Protein AF-A0A934H1K3-F1 (afdb_monomer)

Foldseek 3Di:
DPDPPVVVVVVVVVVVVVVVVVVVVVVVVVVCVVDVDDDPDDPPDPDPPPDDDDDDDDD

Structure (mmCIF, N/CA/C/O backbone):
data_AF-A0A934H1K3-F1
#
_entry.id   AF-A0A934H1K3-F1
#
loop_
_atom_site.group_PDB
_atom_site.id
_atom_site.type_symbol
_atom_site.label_atom_id
_atom_site.label_alt_id
_atom_site.label_comp_id
_atom_site.label_asym_id
_atom_site.label_entity_id
_atom_site.label_seq_id
_atom_site.pdbx_PDB_ins_code
_atom_site.Cartn_x
_atom_site.Cartn_y
_atom_site.Cartn_z
_atom_site.occupancy
_atom_site.B_iso_or_equiv
_atom_site.auth_seq_id
_atom_site.auth_comp_id
_atom_site.auth_asym_id
_atom_site.auth_atom_id
_atom_site.pdbx_PDB_model_num
ATOM 1 N N . MET A 1 1 ? 22.629 1.041 -16.964 1.00 70.38 1 MET A N 1
ATOM 2 C CA . MET A 1 1 ? 21.539 1.339 -16.006 1.00 70.38 1 MET A CA 1
ATOM 3 C C . MET A 1 1 ? 20.468 0.278 -16.175 1.00 70.38 1 MET A C 1
ATOM 5 O O . MET A 1 1 ? 20.110 0.002 -17.315 1.00 70.38 1 MET A O 1
ATOM 9 N N . ALA A 1 2 ? 20.007 -0.359 -15.094 1.00 76.62 2 ALA A N 1
ATOM 10 C CA . ALA A 1 2 ? 18.882 -1.286 -15.192 1.00 76.62 2 ALA A CA 1
ATOM 11 C C . ALA A 1 2 ? 17.687 -0.529 -15.784 1.00 76.62 2 ALA A C 1
ATOM 13 O O . ALA A 1 2 ? 17.350 0.561 -15.321 1.00 76.62 2 ALA A O 1
ATOM 14 N N . LYS A 1 3 ? 17.095 -1.064 -16.853 1.00 80.56 3 LYS A N 1
ATOM 15 C CA . LYS A 1 3 ? 15.933 -0.450 -17.492 1.00 80.56 3 LYS A CA 1
ATOM 16 C C . LYS A 1 3 ? 14.800 -0.484 -16.473 1.00 80.56 3 LYS A C 1
ATOM 18 O O . LYS A 1 3 ? 14.299 -1.559 -16.150 1.00 80.56 3 LYS A O 1
ATOM 23 N N . VAL A 1 4 ? 14.445 0.674 -15.921 1.00 81.06 4 VAL A N 1
ATOM 24 C CA . VAL A 1 4 ? 13.356 0.766 -14.948 1.00 81.06 4 VAL A CA 1
ATOM 25 C C . VAL A 1 4 ? 12.082 0.332 -15.659 1.00 81.06 4 VAL A C 1
ATOM 27 O O . VAL A 1 4 ? 11.623 0.976 -16.603 1.00 81.06 4 VAL A O 1
ATOM 30 N N . ASN A 1 5 ? 11.524 -0.800 -15.238 1.00 85.06 5 ASN A N 1
ATOM 31 C CA . ASN A 1 5 ? 10.241 -1.252 -15.742 1.00 85.06 5 ASN A CA 1
ATOM 32 C C . ASN A 1 5 ? 9.146 -0.442 -15.039 1.00 85.06 5 ASN A C 1
ATOM 34 O O . ASN A 1 5 ? 8.647 -0.818 -13.980 1.00 85.06 5 ASN A O 1
ATOM 38 N N . TYR A 1 6 ? 8.786 0.693 -15.639 1.00 88.12 6 TYR A N 1
ATOM 39 C CA . TYR A 1 6 ? 7.790 1.619 -15.100 1.00 88.12 6 TYR A CA 1
ATOM 40 C C . TYR A 1 6 ? 6.428 0.964 -14.821 1.00 88.12 6 TYR A C 1
ATOM 42 O O . TYR A 1 6 ? 5.730 1.389 -13.902 1.00 88.12 6 TYR A O 1
ATOM 50 N N . GLN A 1 7 ? 6.057 -0.091 -15.557 1.00 89.75 7 GLN A N 1
ATOM 51 C CA . GLN A 1 7 ? 4.817 -0.836 -15.312 1.00 89.75 7 GLN A CA 1
ATOM 52 C C . GLN A 1 7 ? 4.886 -1.614 -13.993 1.00 89.75 7 GLN A C 1
ATOM 54 O O . GLN A 1 7 ? 3.939 -1.606 -13.205 1.00 89.75 7 GLN A O 1
ATOM 59 N N . TYR A 1 8 ? 6.030 -2.246 -13.727 1.00 89.25 8 TYR A N 1
ATOM 60 C CA . TYR A 1 8 ? 6.272 -2.960 -12.477 1.00 89.25 8 TYR A CA 1
ATOM 61 C C . TYR A 1 8 ? 6.320 -2.003 -11.281 1.00 89.25 8 TYR A C 1
ATOM 63 O O . TYR A 1 8 ? 5.618 -2.218 -10.296 1.00 89.25 8 TYR A O 1
ATOM 71 N N . GLU A 1 9 ? 7.061 -0.900 -11.398 1.00 90.50 9 GLU A N 1
ATOM 72 C CA . GLU A 1 9 ? 7.147 0.137 -10.361 1.00 90.50 9 GLU A CA 1
ATOM 73 C C . GLU A 1 9 ? 5.777 0.741 -10.028 1.00 90.50 9 GLU A C 1
ATOM 75 O O . GLU A 1 9 ? 5.448 0.974 -8.861 1.00 90.50 9 GLU A O 1
ATOM 80 N N . LYS A 1 10 ? 4.939 0.961 -11.048 1.00 92.56 10 LYS A N 1
ATOM 81 C CA . LYS A 1 10 ? 3.565 1.436 -10.863 1.00 92.56 10 LYS A CA 1
ATOM 82 C C . LYS A 1 10 ? 2.730 0.425 -10.075 1.00 92.56 10 LYS A C 1
ATOM 84 O O . LYS A 1 10 ? 2.149 0.794 -9.053 1.00 92.56 10 LYS A O 1
ATOM 89 N N . ARG A 1 11 ? 2.738 -0.850 -10.481 1.00 91.81 11 ARG A N 1
ATOM 90 C CA . ARG A 1 11 ? 2.000 -1.923 -9.792 1.00 91.81 11 ARG A CA 1
ATOM 91 C C . ARG A 1 11 ? 2.477 -2.111 -8.349 1.00 91.81 11 ARG A C 1
ATOM 93 O O . ARG A 1 11 ? 1.654 -2.299 -7.460 1.00 91.81 11 ARG A O 1
ATOM 100 N N . GLN A 1 12 ? 3.783 -2.022 -8.090 1.00 94.00 12 GLN A N 1
ATOM 101 C CA . GLN A 1 12 ? 4.337 -2.099 -6.733 1.00 94.00 12 GLN A CA 1
ATOM 102 C C . GLN A 1 12 ? 3.840 -0.951 -5.849 1.00 94.00 12 GLN A C 1
ATOM 104 O O . GLN A 1 12 ? 3.396 -1.187 -4.724 1.00 94.00 12 GLN A O 1
ATOM 109 N N . LYS A 1 13 ? 3.831 0.287 -6.360 1.00 92.31 13 LYS A N 1
ATOM 110 C CA . LYS A 1 13 ? 3.294 1.446 -5.627 1.00 92.31 13 LYS A CA 1
ATOM 111 C C . LYS A 1 13 ? 1.803 1.293 -5.322 1.00 92.31 13 LYS A C 1
ATOM 113 O O . LYS A 1 13 ? 1.377 1.605 -4.211 1.00 92.31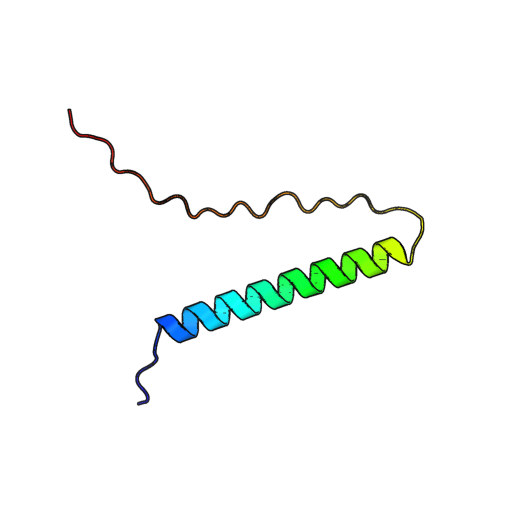 13 LYS A O 1
ATOM 118 N N . GLU A 1 14 ? 1.014 0.797 -6.270 1.00 94.25 14 GLU A N 1
ATOM 119 C CA . GLU A 1 14 ? -0.417 0.524 -6.076 1.00 94.25 14 GLU A CA 1
ATOM 120 C C . GLU A 1 14 ? -0.651 -0.588 -5.041 1.00 94.25 14 GLU A C 1
ATOM 122 O O . GLU A 1 14 ? -1.445 -0.406 -4.117 1.00 94.25 14 GLU A O 1
ATOM 127 N N . LEU A 1 15 ? 0.103 -1.691 -5.113 1.00 91.75 15 LEU A N 1
ATOM 128 C CA . LEU A 1 15 ? 0.044 -2.783 -4.136 1.00 91.75 15 LEU A CA 1
ATOM 129 C C . LEU A 1 15 ? 0.429 -2.325 -2.727 1.00 91.75 15 LEU A C 1
ATOM 131 O O . LEU A 1 15 ? -0.234 -2.699 -1.760 1.00 91.75 15 LEU A O 1
ATOM 135 N N . GLN A 1 16 ? 1.464 -1.494 -2.588 1.00 94.25 16 GLN A N 1
ATOM 136 C CA . GLN A 1 16 ? 1.854 -0.930 -1.295 1.00 94.25 16 GLN A CA 1
ATOM 137 C C . GLN A 1 16 ? 0.778 0.001 -0.730 1.00 94.25 16 GLN A C 1
ATOM 139 O O . GLN A 1 16 ? 0.469 -0.075 0.459 1.00 94.25 16 GLN A O 1
ATOM 144 N N . LYS A 1 17 ? 0.187 0.865 -1.568 1.00 94.38 17 LYS A N 1
ATOM 145 C CA . LYS A 1 17 ? -0.928 1.729 -1.154 1.00 94.38 17 LYS A CA 1
ATOM 146 C C . LYS A 1 17 ? -2.125 0.900 -0.695 1.00 94.38 17 LYS A C 1
ATOM 148 O O . LYS A 1 17 ? -2.660 1.182 0.374 1.00 94.38 17 LYS A O 1
ATOM 153 N N . LYS A 1 18 ? -2.494 -0.139 -1.451 1.00 94.12 18 LYS A N 1
ATOM 154 C CA . LYS A 1 18 ? -3.590 -1.051 -1.106 1.00 94.12 18 LYS A CA 1
ATOM 155 C C . LYS A 1 18 ? -3.327 -1.773 0.215 1.00 94.12 18 LYS A C 1
ATOM 157 O O . LYS A 1 18 ? -4.129 -1.657 1.129 1.00 94.12 18 LYS A O 1
ATOM 162 N N . ARG A 1 19 ? -2.154 -2.398 0.375 1.00 92.56 19 ARG A N 1
ATOM 163 C CA . ARG A 1 19 ? -1.759 -3.075 1.626 1.00 92.56 19 ARG A CA 1
ATOM 164 C C . ARG A 1 19 ? -1.838 -2.155 2.843 1.00 92.56 19 ARG A C 1
ATOM 166 O O . ARG A 1 19 ? -2.429 -2.534 3.845 1.00 92.56 19 ARG A O 1
ATOM 173 N N . LYS A 1 20 ? -1.300 -0.934 2.739 1.00 93.25 20 LYS A N 1
ATOM 174 C CA . LYS A 1 20 ? -1.356 0.057 3.827 1.00 93.25 20 LYS A CA 1
ATOM 175 C C . LYS A 1 20 ? -2.784 0.508 4.140 1.00 93.25 20 LYS A C 1
ATOM 177 O O . LYS A 1 20 ? -3.079 0.809 5.294 1.00 93.25 20 LYS A O 1
ATOM 182 N N . LYS A 1 21 ? -3.657 0.612 3.134 1.00 94.25 21 LYS A N 1
ATOM 183 C CA . LYS A 1 21 ? -5.072 0.957 3.329 1.00 94.25 21 LYS A CA 1
ATOM 184 C C . LYS A 1 21 ? -5.804 -0.174 4.053 1.00 94.25 21 LYS A C 1
ATOM 186 O O . LYS A 1 21 ? -6.383 0.078 5.105 1.00 94.25 21 LYS A O 1
ATOM 191 N N . ASP A 1 22 ? -5.678 -1.398 3.550 1.00 87.31 22 ASP A N 1
ATOM 192 C CA . ASP A 1 22 ? -6.319 -2.588 4.115 1.00 87.31 22 ASP A CA 1
ATOM 193 C C . ASP A 1 22 ? -5.845 -2.847 5.557 1.00 87.31 22 ASP A C 1
ATOM 195 O O . ASP A 1 22 ? -6.640 -3.180 6.432 1.00 87.31 22 ASP A O 1
ATOM 199 N N . GLU A 1 23 ? -4.554 -2.652 5.845 1.00 91.44 23 GLU A N 1
ATOM 200 C CA . GLU A 1 23 ? -3.996 -2.777 7.198 1.00 91.44 23 GLU A CA 1
ATOM 201 C C . GLU A 1 23 ? -4.571 -1.726 8.157 1.00 91.44 23 GLU A C 1
ATOM 203 O O . GLU A 1 23 ? -4.974 -2.056 9.273 1.00 91.44 23 GLU A O 1
ATOM 208 N N . LYS A 1 24 ? -4.685 -0.467 7.713 1.00 91.94 24 LYS A N 1
ATOM 209 C CA . LYS A 1 24 ? -5.324 0.593 8.506 1.00 91.94 24 LYS A CA 1
ATOM 210 C C . LYS A 1 24 ? -6.797 0.297 8.769 1.00 91.94 24 LYS A C 1
ATOM 212 O O . LYS A 1 24 ? -7.267 0.549 9.875 1.00 91.94 24 LYS A O 1
ATOM 217 N N . GLU A 1 25 ? -7.530 -0.202 7.779 1.00 83.31 25 GLU A N 1
ATOM 218 C CA . GLU A 1 25 ? -8.940 -0.574 7.930 1.00 83.31 25 GLU A CA 1
ATOM 219 C C . GLU A 1 25 ? -9.114 -1.734 8.911 1.00 83.31 25 GLU A C 1
ATOM 221 O O . GLU A 1 25 ? -9.922 -1.626 9.832 1.00 83.31 25 GLU A O 1
ATOM 226 N N . LYS A 1 26 ? -8.288 -2.781 8.805 1.00 87.50 26 LYS A N 1
ATOM 227 C CA . LYS A 1 26 ? -8.273 -3.887 9.773 1.00 87.50 26 LYS A CA 1
ATOM 228 C C . LYS A 1 26 ? -7.961 -3.404 11.184 1.00 87.50 26 LYS A C 1
ATOM 230 O O . LYS A 1 26 ? -8.647 -3.788 12.125 1.00 87.50 26 LYS A O 1
ATOM 235 N N . LEU A 1 27 ? -6.972 -2.526 11.349 1.00 87.06 27 LEU A N 1
ATOM 236 C CA . LEU A 1 27 ? -6.612 -2.000 12.666 1.00 87.06 27 LEU A CA 1
ATOM 237 C C . LEU A 1 27 ? -7.735 -1.138 13.264 1.00 87.06 27 LEU A C 1
ATOM 239 O O . LEU A 1 27 ? -8.029 -1.246 14.454 1.00 87.06 27 LEU A O 1
ATOM 243 N N . LYS A 1 28 ? -8.412 -0.326 12.439 1.00 84.81 28 LYS A N 1
ATOM 244 C CA . LYS A 1 28 ? -9.617 0.416 12.847 1.00 84.81 28 LYS A CA 1
ATOM 245 C C . LYS A 1 28 ? -10.747 -0.527 13.263 1.00 84.81 28 LYS A C 1
ATOM 247 O O . LYS A 1 28 ? -11.375 -0.276 14.286 1.00 84.81 28 LYS A O 1
ATOM 252 N N . GLN A 1 29 ? -10.988 -1.604 12.512 1.00 82.00 29 GLN A N 1
ATOM 253 C CA . GLN A 1 29 ? -12.002 -2.612 12.840 1.00 82.00 29 GLN A CA 1
ATOM 254 C C . GLN A 1 29 ? -11.688 -3.333 14.153 1.00 82.00 29 GLN A C 1
ATOM 256 O O . GLN A 1 29 ? -12.567 -3.448 14.999 1.00 82.00 29 GLN A O 1
ATOM 261 N N . ILE A 1 30 ? -10.438 -3.761 14.359 1.00 84.56 30 ILE A N 1
ATOM 262 C CA . ILE A 1 30 ? -9.998 -4.397 15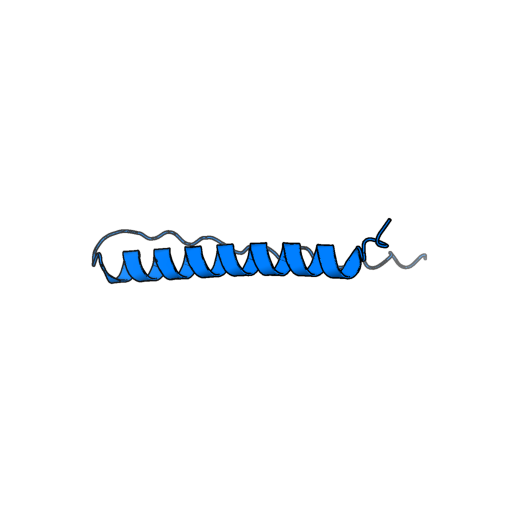.609 1.00 84.56 30 ILE A CA 1
ATOM 263 C C . ILE A 1 30 ? -10.183 -3.433 16.783 1.00 84.56 30 ILE A C 1
ATOM 265 O O . ILE A 1 30 ? -10.752 -3.818 17.799 1.00 84.56 30 ILE A O 1
ATOM 269 N N . ARG A 1 31 ? -9.776 -2.166 16.635 1.00 80.56 31 ARG A N 1
ATOM 270 C CA . ARG A 1 31 ? -9.957 -1.147 17.678 1.00 80.56 31 ARG A CA 1
ATOM 271 C C . ARG A 1 31 ? -11.434 -0.888 17.987 1.00 80.56 31 ARG A C 1
ATOM 273 O O . ARG A 1 31 ? -11.786 -0.795 19.156 1.00 80.56 31 ARG A O 1
ATOM 280 N N . LYS A 1 32 ? -12.289 -0.813 16.961 1.00 77.69 32 LYS A N 1
ATOM 281 C CA . LYS A 1 32 ? -13.743 -0.656 17.121 1.00 77.69 32 LYS A CA 1
ATOM 282 C C . LYS A 1 32 ? -14.389 -1.871 17.791 1.00 77.69 32 LYS A C 1
ATOM 284 O O . LYS A 1 32 ? -15.333 -1.705 18.542 1.00 77.69 32 LYS A O 1
ATOM 289 N N . ASN A 1 33 ? -13.892 -3.079 17.533 1.00 75.25 33 ASN A N 1
ATOM 290 C CA . ASN A 1 33 ? -14.407 -4.293 18.169 1.00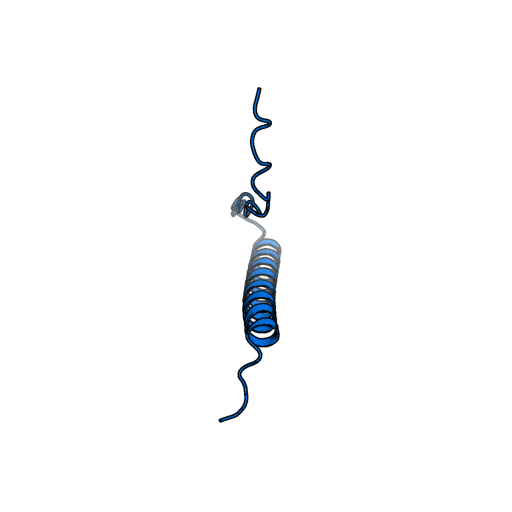 75.25 33 ASN A CA 1
ATOM 291 C C . ASN A 1 33 ? -13.892 -4.457 19.614 1.00 75.25 33 ASN A C 1
ATOM 293 O O . ASN A 1 33 ? -14.568 -5.039 20.453 1.00 75.25 33 ASN A O 1
ATOM 297 N N . ALA A 1 34 ? -12.701 -3.931 19.916 1.00 73.62 34 ALA A N 1
ATOM 298 C CA . ALA A 1 34 ? -12.099 -3.977 21.248 1.00 73.62 34 ALA A CA 1
ATOM 299 C C . ALA A 1 34 ? -12.610 -2.881 22.206 1.00 73.62 34 ALA A C 1
ATOM 301 O O . ALA A 1 34 ? -12.488 -3.042 23.418 1.00 73.62 34 ALA A O 1
ATOM 302 N N . GLN A 1 35 ? -13.181 -1.780 21.702 1.00 64.19 35 GLN A N 1
ATOM 303 C CA . GLN A 1 35 ? -13.893 -0.788 22.516 1.00 64.19 35 GLN A CA 1
ATOM 304 C C . GLN A 1 35 ? -15.397 -0.843 22.208 1.00 64.19 35 GLN A C 1
ATOM 306 O O . GLN A 1 35 ? -15.796 -0.392 21.137 1.00 64.19 35 GLN A O 1
ATOM 311 N N . PRO A 1 36 ? -16.255 -1.340 23.122 1.00 56.59 36 PRO A N 1
ATOM 312 C CA . PRO A 1 36 ? -17.691 -1.487 22.864 1.00 56.59 36 PRO A CA 1
ATOM 313 C C . PRO A 1 36 ? -18.479 -0.177 22.708 1.00 56.59 36 PRO A C 1
ATOM 315 O O . PRO A 1 36 ? -19.702 -0.227 22.610 1.00 56.59 36 PRO A O 1
ATOM 318 N N . GLN A 1 37 ? -17.846 0.997 22.735 1.00 58.09 37 GLN A N 1
ATOM 319 C CA . GLN A 1 37 ? -18.549 2.276 22.767 1.00 58.09 37 GLN A CA 1
ATOM 320 C C . GLN A 1 37 ? -17.822 3.315 21.905 1.00 58.09 37 GLN A C 1
ATOM 322 O O . GLN A 1 37 ? -16.624 3.527 22.050 1.00 58.09 37 GLN A O 1
ATOM 327 N N . GLU A 1 38 ? -18.595 3.932 21.006 1.00 56.66 38 GLU A N 1
ATOM 328 C CA . GLU A 1 38 ? -18.300 5.187 20.300 1.00 56.66 38 GLU A CA 1
ATOM 329 C C . GLU A 1 38 ? -17.179 5.157 19.244 1.00 56.66 38 GLU A C 1
ATOM 331 O O . GLU A 1 38 ? -16.022 5.457 19.511 1.00 56.66 38 GLU A O 1
ATOM 336 N N . ALA A 1 39 ? -17.547 4.874 17.988 1.00 51.50 39 ALA A N 1
ATOM 337 C CA . ALA A 1 39 ? -16.953 5.527 16.812 1.00 51.50 39 ALA A CA 1
ATOM 338 C C . ALA A 1 39 ? -17.686 5.090 15.536 1.00 51.50 39 ALA A C 1
ATOM 340 O O . ALA A 1 39 ? -17.320 4.144 14.820 1.00 51.50 39 ALA A O 1
ATOM 341 N N . GLU A 1 40 ? -18.756 5.814 15.252 1.00 56.94 40 GLU A N 1
ATOM 342 C CA . GLU A 1 40 ? -19.246 6.042 13.905 1.00 56.94 40 GLU A CA 1
ATOM 343 C C . GLU A 1 40 ? -18.178 6.853 13.154 1.00 56.94 40 GLU A C 1
ATOM 345 O O . GLU A 1 40 ? -18.068 8.064 13.295 1.00 56.94 40 GLU A O 1
ATOM 350 N N . VAL A 1 41 ? -17.301 6.172 12.420 1.00 51.50 41 VAL A N 1
ATOM 351 C CA . VAL A 1 41 ? -16.472 6.822 11.402 1.00 51.50 41 VAL A CA 1
ATOM 352 C C . VAL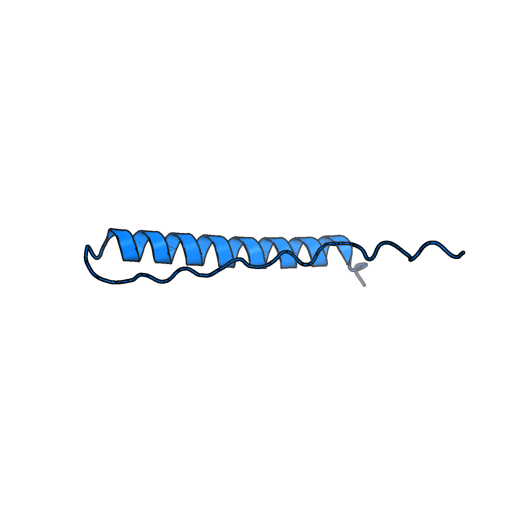 A 1 41 ? -16.560 5.948 10.169 1.00 51.50 41 VAL A C 1
ATOM 354 O O . VAL A 1 41 ? -15.817 4.980 10.015 1.00 51.50 41 VAL A O 1
ATOM 357 N N . THR A 1 42 ? -17.533 6.261 9.325 1.00 55.09 42 THR A N 1
ATOM 358 C CA . THR A 1 42 ? -17.591 5.866 7.923 1.00 55.09 42 THR A CA 1
ATOM 359 C C . THR A 1 42 ? -16.486 6.615 7.173 1.00 55.09 42 THR A C 1
ATOM 361 O O . THR A 1 42 ? -16.567 7.832 7.019 1.00 55.09 42 THR A O 1
ATOM 364 N N . PRO A 1 43 ? -15.420 5.958 6.677 1.00 51.88 43 PRO A N 1
ATOM 365 C CA . PRO A 1 43 ? -14.674 6.536 5.579 1.00 51.88 43 PRO A CA 1
ATOM 366 C C . PRO A 1 43 ? -15.493 6.258 4.321 1.00 51.88 43 PRO A C 1
ATOM 368 O O . PRO A 1 43 ? -15.423 5.174 3.742 1.00 51.88 43 PRO A O 1
ATOM 371 N N . GLU A 1 44 ? -16.321 7.229 3.955 1.00 52.12 44 GLU A N 1
ATOM 372 C CA . GLU A 1 44 ? -17.018 7.256 2.680 1.00 52.12 44 GLU A CA 1
ATOM 373 C C . GLU A 1 44 ? -15.999 7.032 1.551 1.00 52.12 44 GLU A C 1
ATOM 375 O O . GLU A 1 44 ? -15.002 7.743 1.413 1.00 52.12 44 GLU A O 1
ATOM 380 N N . THR A 1 45 ? -16.222 5.936 0.831 1.00 47.28 45 THR A N 1
ATOM 381 C CA . THR A 1 45 ? -15.970 5.744 -0.593 1.00 47.28 45 THR A CA 1
ATOM 382 C C . THR A 1 45 ? -14.773 6.509 -1.150 1.00 47.28 45 THR A C 1
ATOM 384 O O . THR A 1 45 ? -14.869 7.630 -1.647 1.00 47.28 45 THR A O 1
ATOM 387 N N . GLN A 1 46 ? -13.626 5.828 -1.177 1.00 49.22 46 GLN A N 1
ATOM 388 C CA . GLN A 1 46 ? -12.583 6.131 -2.148 1.00 49.22 46 GLN A CA 1
ATOM 389 C C . GLN A 1 46 ? -13.176 5.873 -3.537 1.00 49.22 46 GLN A C 1
ATOM 391 O O . GLN A 1 46 ? -13.137 4.749 -4.026 1.00 49.22 46 GLN A O 1
ATOM 396 N N . ALA A 1 47 ? -13.790 6.910 -4.108 1.00 50.06 47 ALA A N 1
ATOM 397 C CA . ALA A 1 47 ? -14.287 6.926 -5.468 1.00 50.06 47 ALA A CA 1
ATOM 398 C C . ALA A 1 47 ? -13.111 6.611 -6.391 1.00 50.06 47 ALA A C 1
ATOM 400 O O . ALA A 1 47 ? -12.201 7.423 -6.590 1.00 50.06 47 ALA A O 1
ATOM 401 N N . ASP A 1 48 ? -13.125 5.382 -6.889 1.00 51.81 48 ASP A N 1
ATOM 402 C CA . ASP A 1 48 ? -12.298 4.900 -7.973 1.00 51.81 48 ASP A CA 1
ATOM 403 C C . ASP A 1 48 ? -12.642 5.742 -9.209 1.00 51.81 48 ASP A C 1
ATOM 405 O O . ASP A 1 48 ? -13.584 5.471 -9.948 1.00 51.81 48 ASP A O 1
ATOM 409 N N . LYS A 1 49 ? -11.933 6.863 -9.382 1.00 56.8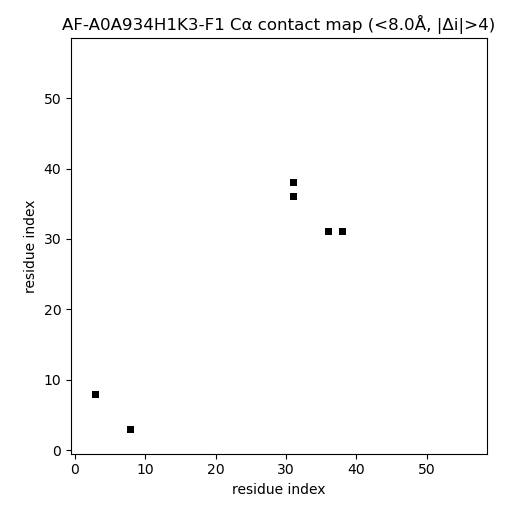4 49 LYS A N 1
ATOM 410 C CA . LYS A 1 49 ? -11.976 7.659 -10.611 1.00 56.84 49 LYS A CA 1
ATOM 411 C C . LYS A 1 49 ? -11.132 6.953 -11.673 1.00 56.84 49 LYS A C 1
ATOM 413 O O . LYS A 1 49 ? -10.089 7.462 -12.079 1.00 56.84 49 LYS A O 1
ATOM 418 N N . ASN A 1 50 ? -11.564 5.769 -12.093 1.00 54.94 50 ASN A N 1
ATOM 419 C CA . ASN A 1 50 ? -11.089 5.114 -13.308 1.00 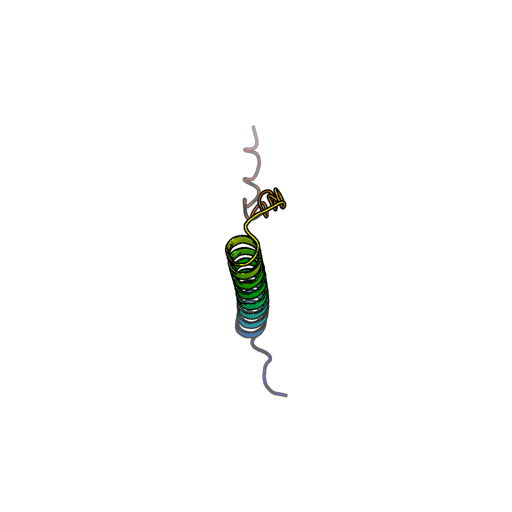54.94 50 ASN A CA 1
ATOM 420 C C . ASN A 1 50 ? -12.244 4.913 -14.293 1.00 54.94 50 ASN A C 1
ATOM 422 O O . ASN A 1 50 ? -12.453 3.835 -14.835 1.00 54.94 50 ASN A O 1
ATOM 426 N N . THR A 1 51 ? -13.016 5.969 -14.537 1.00 58.12 51 THR A N 1
ATOM 427 C CA . THR A 1 51 ? -13.851 6.031 -15.735 1.00 58.12 51 THR A CA 1
ATOM 428 C C . THR A 1 51 ? -12.992 6.649 -16.840 1.00 58.12 51 THR A C 1
ATOM 430 O O . THR A 1 51 ? -12.595 7.811 -16.697 1.00 58.12 51 THR A O 1
ATOM 433 N N . PRO A 1 52 ? -12.632 5.920 -17.913 1.00 66.06 52 PRO A N 1
ATOM 434 C CA . PRO A 1 52 ? -12.009 6.552 -19.069 1.00 66.06 52 PRO A CA 1
ATOM 435 C C . PRO A 1 52 ? -13.004 7.561 -19.670 1.00 66.06 52 PRO A C 1
ATOM 437 O O . PRO A 1 52 ? -14.199 7.257 -19.733 1.00 66.06 52 PRO A O 1
ATOM 440 N N . PRO A 1 53 ? -12.563 8.763 -20.088 1.00 63.19 53 PRO A N 1
ATOM 441 C CA . PRO A 1 53 ? -13.448 9.695 -20.768 1.00 63.19 53 PRO A CA 1
ATOM 442 C C . PRO A 1 53 ? -13.871 9.071 -22.101 1.00 63.19 53 PRO A C 1
ATOM 444 O O . PRO A 1 53 ? -13.043 8.815 -22.974 1.00 63.19 53 PRO A O 1
ATOM 447 N N . VAL A 1 54 ? -15.165 8.790 -22.230 1.00 69.69 54 VAL A N 1
ATOM 448 C CA . VAL A 1 54 ? -15.793 8.431 -23.503 1.00 69.69 54 VAL A CA 1
ATOM 449 C C . VAL A 1 54 ? -15.693 9.674 -24.400 1.00 69.69 54 VAL A C 1
ATOM 451 O O . VAL A 1 54 ? -16.105 10.745 -23.945 1.00 69.69 54 VAL A O 1
ATOM 454 N N . PRO A 1 55 ? -15.110 9.607 -25.612 1.00 74.06 55 PRO A N 1
ATOM 455 C CA . PRO A 1 55 ? -15.066 10.773 -26.486 1.00 74.06 55 PRO A CA 1
ATOM 456 C C . PRO A 1 55 ? -16.498 11.150 -26.906 1.00 74.06 55 PRO A C 1
ATOM 458 O O . PRO A 1 55 ? -17.303 10.249 -27.163 1.00 74.06 55 PRO A O 1
ATOM 461 N N . PRO A 1 56 ? -16.849 12.448 -26.962 1.00 70.00 56 PRO A N 1
ATOM 462 C CA . PRO A 1 56 ? -18.145 12.863 -27.477 1.00 70.00 56 PRO A CA 1
ATOM 463 C C . PRO A 1 56 ? -18.229 12.496 -28.963 1.00 70.00 56 PRO A C 1
ATOM 465 O O . PRO A 1 56 ? -17.314 12.788 -29.730 1.00 70.00 56 PRO A O 1
ATOM 468 N N . ALA A 1 57 ? -19.313 11.822 -29.347 1.00 66.38 57 ALA A N 1
ATOM 469 C CA . ALA A 1 57 ? -19.636 11.559 -30.741 1.00 66.38 57 ALA A CA 1
ATOM 470 C C . ALA A 1 57 ? -19.822 12.900 -31.470 1.00 66.38 57 ALA A C 1
ATOM 472 O O . ALA A 1 57 ? -20.678 13.694 -31.080 1.00 66.38 57 ALA A O 1
ATOM 473 N N . GLU A 1 58 ? -18.990 13.153 -32.482 1.00 56.38 58 GLU A N 1
ATOM 474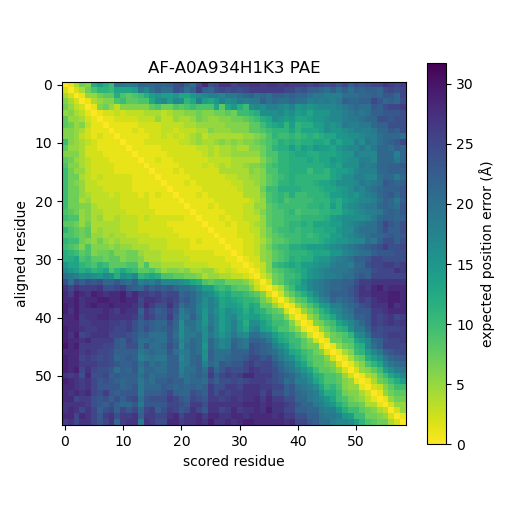 C CA . GLU A 1 58 ? -19.168 14.2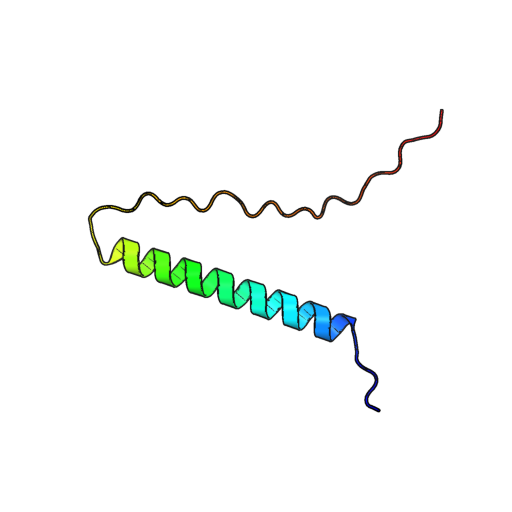65 -33.417 1.00 56.38 58 GLU A CA 1
ATOM 475 C C . GLU A 1 58 ? -20.485 14.072 -34.182 1.00 56.38 58 GLU A C 1
ATOM 477 O O . GLU A 1 58 ? -20.762 12.982 -34.692 1.00 56.38 58 GLU A O 1
ATOM 482 N N . GLY A 1 59 ? -21.298 15.127 -34.218 1.00 54.78 59 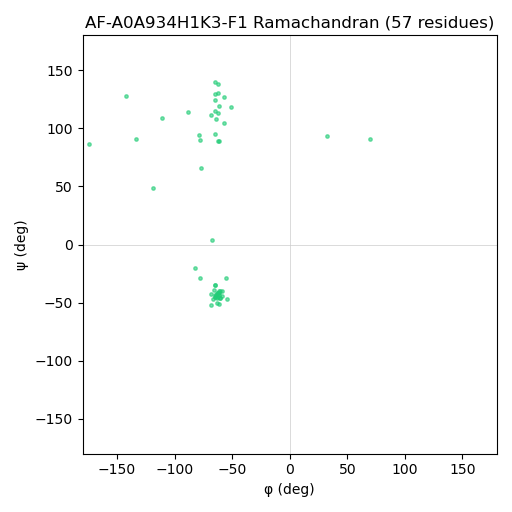GLY A N 1
ATOM 483 C CA . GLY A 1 59 ? -22.490 15.264 -35.051 1.00 54.78 59 GLY A CA 1
ATOM 484 C C . GLY A 1 59 ? -22.350 16.474 -35.955 1.00 54.78 59 GLY A C 1
ATOM 485 O O . GLY A 1 59 ? -21.657 17.429 -35.534 1.00 54.78 59 GLY A O 1
#

pLDDT: mean 74.6, std 15.98, range [47.28, 94.38]

Secondary structure (DSSP, 8-state):
-----HHHHHHHHHHHHHHHHHHHHHHHHHHHHHS-S----------------PPPPP-

Mean predicted aligned error: 13.88 Å

Sequence (59 aa):
MAKVNYQYEKRQKELQKKRKKDEKEKLKQIRKNAQPQEAEVTPETQADKNTPPVPPAEG

Radius of gyration: 19.26 Å; Cα contacts (8 Å, |Δi|>4): 3; chains: 1; bounding box: 44×20×58 Å

Solvent-accessible surface area (backbone atoms only — not comparable to full-atom values): 4006 Å² total; per-residue (Å²): 128,84,80,77,55,64,69,58,56,50,50,51,53,50,51,51,51,48,52,55,49,54,51,52,52,49,51,49,51,53,50,54,69,74,41,96,66,89,80,94,72,81,82,76,72,85,74,78,84,77,73,77,84,74,79,81,82,87,128